Protein AF-A0A356WZH2-F1 (afdb_monomer_lite)

Sequence (162 aa):
MGALDISIPIDADQLTLQTAIDSSMISIDSATASLKAEYIMNNHRTLYAGLIASFIIGLALFLFGFYQLRMILKSAWNDKVFTQKNIKRLKIIAGLIIVFKPFEWLIYQLFVAPIDEMLVANEIFVSLNFEPGSFVYGLLLFALAAVFEKGHDMYQELKLTV

Radius of gyration: 24.87 Å; chains: 1; bounding box: 71×31×65 Å

Structure (mmCIF, N/CA/C/O backbone):
data_AF-A0A356WZH2-F1
#
_entry.id   AF-A0A356WZH2-F1
#
loop_
_atom_site.group_PDB
_atom_site.id
_atom_site.type_symbol
_atom_site.label_atom_id
_atom_site.label_alt_id
_atom_site.label_comp_id
_atom_site.label_asym_id
_atom_site.label_entity_id
_atom_site.label_seq_id
_atom_site.pdbx_PDB_ins_code
_atom_site.Cartn_x
_atom_site.Cartn_y
_atom_site.Cartn_z
_atom_site.occupancy
_atom_site.B_iso_or_equiv
_atom_site.auth_seq_id
_atom_site.auth_comp_id
_atom_site.auth_asym_id
_atom_site.auth_atom_id
_atom_site.pdbx_PDB_model_num
ATOM 1 N N . MET A 1 1 ? 25.859 10.736 -5.949 1.00 34.03 1 MET A N 1
ATOM 2 C CA . MET A 1 1 ? 24.445 10.375 -6.178 1.00 34.03 1 MET A CA 1
ATOM 3 C C . MET A 1 1 ? 24.471 9.072 -6.952 1.00 34.03 1 MET A C 1
ATOM 5 O O . MET A 1 1 ? 25.021 9.071 -8.041 1.00 34.03 1 MET A O 1
ATOM 9 N N . GLY A 1 2 ? 24.073 7.958 -6.332 1.00 36.00 2 GLY A N 1
ATOM 10 C CA . GLY A 1 2 ? 24.177 6.636 -6.958 1.00 36.00 2 GLY A CA 1
ATOM 11 C C . GLY A 1 2 ? 23.194 6.520 -8.117 1.00 36.00 2 GLY A C 1
ATOM 12 O O . GLY A 1 2 ? 22.009 6.787 -7.926 1.00 36.00 2 GLY A O 1
ATOM 13 N N . ALA A 1 3 ? 23.691 6.181 -9.304 1.00 40.81 3 ALA A N 1
ATOM 14 C CA . ALA A 1 3 ? 22.843 5.810 -10.425 1.00 40.81 3 ALA A CA 1
ATOM 15 C C . ALA A 1 3 ? 22.136 4.490 -10.079 1.00 40.81 3 ALA A C 1
ATOM 17 O O . ALA A 1 3 ? 22.758 3.572 -9.547 1.00 40.81 3 ALA A O 1
ATOM 18 N N . LEU A 1 4 ? 20.830 4.418 -10.328 1.00 41.91 4 LEU A N 1
ATOM 19 C CA . LEU A 1 4 ? 20.094 3.158 -10.285 1.00 41.91 4 LEU A CA 1
ATOM 20 C C . LEU A 1 4 ? 20.518 2.349 -11.517 1.00 41.91 4 LEU A C 1
ATOM 22 O O . LEU A 1 4 ? 20.080 2.654 -12.626 1.00 41.91 4 LEU A O 1
ATOM 26 N N . ASP A 1 5 ? 21.414 1.382 -11.318 1.00 42.22 5 ASP A N 1
ATOM 27 C CA . ASP A 1 5 ? 21.785 0.392 -12.328 1.00 42.22 5 ASP A CA 1
ATOM 28 C C . ASP A 1 5 ? 20.793 -0.772 -12.267 1.00 42.22 5 ASP A C 1
ATOM 30 O O . ASP A 1 5 ? 20.688 -1.467 -11.254 1.00 42.22 5 ASP A O 1
ATOM 34 N N . ILE A 1 6 ? 20.037 -0.961 -13.348 1.00 50.41 6 ILE A N 1
ATOM 35 C CA . ILE A 1 6 ? 19.151 -2.113 -13.518 1.00 50.41 6 ILE A CA 1
ATOM 36 C C . ILE A 1 6 ? 19.941 -3.165 -14.296 1.00 50.41 6 ILE A C 1
ATOM 38 O O . ILE A 1 6 ? 20.256 -2.952 -15.467 1.00 50.41 6 ILE A O 1
ATOM 42 N N . SER A 1 7 ? 20.291 -4.267 -13.631 1.00 46.94 7 SER A N 1
ATOM 43 C CA . SER A 1 7 ? 21.004 -5.397 -14.233 1.00 46.94 7 SER A CA 1
ATOM 44 C C . SER A 1 7 ? 20.021 -6.338 -14.921 1.00 46.94 7 SER A C 1
ATOM 46 O O . SER A 1 7 ? 19.161 -6.926 -14.268 1.00 46.94 7 SER A O 1
ATOM 48 N N . ILE A 1 8 ? 20.175 -6.499 -16.227 1.00 54.88 8 ILE A N 1
ATOM 49 C CA . ILE A 1 8 ? 19.356 -7.357 -17.077 1.00 54.88 8 ILE A CA 1
ATOM 50 C C . ILE A 1 8 ? 20.233 -8.511 -17.570 1.00 54.88 8 ILE A C 1
ATOM 52 O O . ILE A 1 8 ? 21.273 -8.241 -18.172 1.00 54.88 8 ILE A O 1
ATOM 56 N N . PRO A 1 9 ? 19.872 -9.780 -17.325 1.00 46.78 9 PRO A N 1
ATOM 57 C CA . PRO A 1 9 ? 20.593 -10.910 -17.899 1.00 46.78 9 PRO A CA 1
ATOM 58 C C . PRO A 1 9 ? 20.422 -10.936 -19.425 1.00 46.78 9 PRO A C 1
ATOM 60 O O . PRO A 1 9 ? 19.337 -10.674 -19.938 1.00 46.78 9 PRO A O 1
ATOM 63 N N . ILE A 1 10 ? 21.511 -11.225 -20.131 1.00 54.50 10 ILE A N 1
ATOM 64 C CA . ILE A 1 10 ? 21.577 -11.369 -21.586 1.00 54.50 10 ILE A CA 1
ATOM 65 C C . ILE A 1 10 ? 22.070 -12.776 -21.910 1.00 54.50 10 ILE A C 1
ATOM 67 O O . ILE A 1 10 ? 23.062 -13.216 -21.318 1.00 54.50 10 ILE A O 1
ATOM 71 N N . ASP A 1 11 ? 21.430 -13.4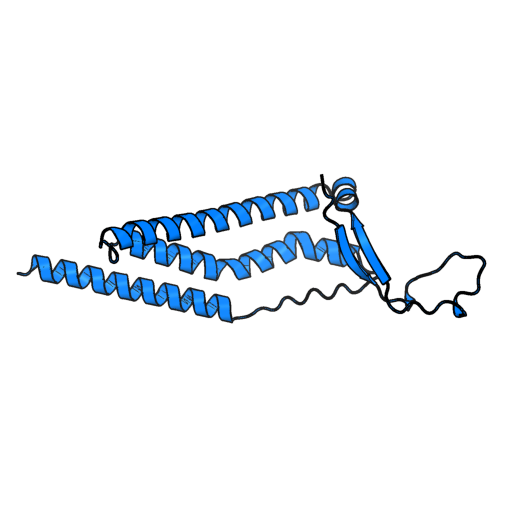42 -22.870 1.00 53.16 11 ASP A N 1
ATOM 72 C CA . ASP A 1 11 ? 21.947 -14.687 -23.422 1.00 53.16 11 ASP A CA 1
ATOM 73 C C . ASP A 1 11 ? 23.243 -14.447 -24.215 1.00 53.16 11 ASP A C 1
ATOM 75 O O . ASP A 1 11 ? 23.401 -13.500 -24.994 1.00 53.16 11 ASP A O 1
ATOM 79 N N . ALA A 1 12 ? 24.222 -15.312 -23.956 1.00 54.53 12 ALA A N 1
ATOM 80 C CA . ALA A 1 12 ? 25.588 -15.206 -24.461 1.00 54.53 12 ALA A CA 1
ATOM 81 C C . ALA A 1 12 ? 25.699 -15.331 -25.991 1.00 54.53 12 ALA A C 1
ATOM 83 O O . ALA A 1 12 ? 26.658 -14.837 -26.585 1.00 54.53 12 ALA A O 1
ATOM 84 N N . ASP A 1 13 ? 24.726 -15.981 -26.625 1.00 53.03 13 ASP A N 1
ATOM 85 C CA . ASP A 1 13 ? 24.645 -16.225 -28.066 1.00 53.03 13 ASP A CA 1
ATOM 86 C C . ASP A 1 13 ? 24.260 -14.976 -28.879 1.00 53.03 13 ASP A C 1
ATOM 88 O O . ASP A 1 13 ? 24.522 -14.917 -30.081 1.00 53.03 13 ASP A O 1
ATOM 92 N N . GLN A 1 14 ? 23.717 -13.944 -28.230 1.00 48.78 14 GLN A N 1
ATOM 93 C CA . GLN A 1 14 ? 23.346 -12.680 -28.870 1.00 48.78 14 GLN A CA 1
ATOM 94 C C . GLN A 1 14 ? 24.469 -11.632 -28.896 1.00 48.78 14 GLN A C 1
ATOM 96 O O . GLN A 1 14 ? 24.306 -10.543 -29.456 1.00 48.78 14 GLN A O 1
ATOM 101 N N . LEU A 1 15 ? 25.626 -11.927 -28.299 1.00 52.22 15 LEU A N 1
ATOM 102 C CA . LEU A 1 15 ? 26.750 -10.998 -28.235 1.00 52.22 15 LEU A CA 1
ATOM 103 C C . LEU A 1 15 ? 27.667 -11.139 -29.450 1.00 52.22 15 LEU A C 1
ATOM 105 O O . LEU A 1 15 ? 28.535 -12.008 -29.513 1.00 52.22 15 LEU A O 1
ATOM 109 N N . THR A 1 16 ? 27.561 -10.207 -30.397 1.00 53.19 16 THR A N 1
ATOM 110 C CA . THR A 1 16 ? 28.578 -10.060 -31.445 1.00 53.19 16 THR A CA 1
ATOM 111 C C . THR A 1 16 ? 29.790 -9.314 -30.892 1.00 53.19 16 THR A C 1
ATOM 113 O O . THR A 1 16 ? 29.800 -8.085 -30.790 1.00 53.19 16 THR A O 1
ATOM 116 N N . LEU A 1 17 ? 30.829 -10.063 -30.533 1.00 53.97 17 LEU A N 1
ATOM 117 C CA . LEU A 1 17 ? 32.118 -9.524 -30.111 1.00 53.97 17 LEU A CA 1
ATOM 118 C C . LEU A 1 17 ? 32.894 -8.995 -31.324 1.00 53.97 17 LEU A C 1
ATOM 120 O O . LEU A 1 17 ? 33.446 -9.759 -32.112 1.00 53.97 17 LEU A O 1
ATOM 124 N N . GLN A 1 18 ? 32.979 -7.672 -31.467 1.00 49.03 18 GLN A N 1
ATOM 125 C CA . GLN A 1 18 ? 33.834 -7.046 -32.477 1.00 49.03 18 GLN A CA 1
ATOM 126 C C . GLN A 1 18 ? 35.278 -6.986 -31.951 1.00 49.03 18 GLN A C 1
ATOM 128 O O . GLN A 1 18 ? 35.750 -5.954 -31.480 1.00 49.03 18 GLN A O 1
ATOM 133 N N . THR A 1 19 ? 35.970 -8.127 -31.966 1.00 53.72 19 THR A N 1
ATOM 134 C CA . THR A 1 19 ? 37.3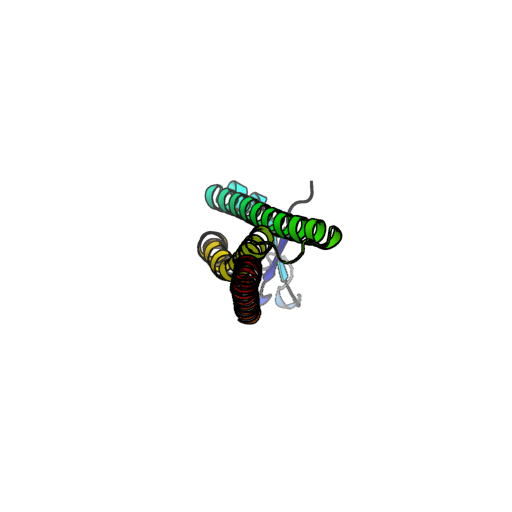77 -8.235 -31.545 1.00 53.72 19 THR A CA 1
ATOM 135 C C . THR A 1 19 ? 38.223 -8.840 -32.661 1.00 53.72 19 THR A C 1
ATOM 137 O O . THR A 1 19 ? 37.706 -9.527 -33.536 1.00 53.72 19 THR A O 1
ATOM 140 N N . ALA A 1 20 ? 39.535 -8.600 -32.633 1.00 53.09 20 ALA A N 1
ATOM 141 C CA . ALA A 1 20 ? 40.480 -9.247 -33.549 1.00 53.09 20 ALA A CA 1
ATOM 142 C C . ALA A 1 20 ? 40.752 -10.729 -33.201 1.00 53.09 20 ALA A C 1
ATOM 144 O O . ALA A 1 20 ? 41.572 -11.368 -33.857 1.00 53.09 20 ALA A O 1
ATOM 145 N N . ILE A 1 21 ? 40.111 -11.256 -32.152 1.00 55.16 21 ILE A N 1
ATOM 146 C CA . ILE A 1 21 ? 40.255 -12.626 -31.659 1.00 55.16 21 ILE A CA 1
ATOM 147 C C . ILE A 1 21 ? 39.009 -13.416 -32.067 1.00 55.16 21 ILE A C 1
ATOM 149 O O . ILE A 1 21 ? 37.890 -12.906 -32.001 1.00 55.16 21 ILE A O 1
ATOM 153 N N . ASP A 1 22 ? 39.219 -14.659 -32.496 1.00 57.16 22 ASP A N 1
ATOM 154 C CA . ASP A 1 22 ? 38.154 -15.558 -32.926 1.00 57.16 22 ASP A CA 1
ATOM 155 C C . ASP A 1 22 ? 37.134 -15.783 -31.796 1.00 57.16 22 ASP A C 1
ATOM 157 O O . ASP A 1 22 ? 37.481 -16.233 -30.700 1.00 57.16 22 ASP A O 1
ATOM 161 N N . SER A 1 23 ? 35.870 -15.443 -32.054 1.00 54.84 23 SER A N 1
ATOM 162 C CA . SER A 1 23 ? 34.777 -15.501 -31.070 1.00 54.84 23 SER A CA 1
ATOM 163 C C . SER A 1 23 ? 34.553 -16.906 -30.495 1.00 54.84 23 SER A C 1
ATOM 165 O O . SER A 1 23 ? 34.091 -17.036 -29.366 1.00 54.84 23 SER A O 1
ATOM 167 N N . SER A 1 24 ? 34.967 -17.957 -31.213 1.00 58.53 24 SER A N 1
ATOM 168 C CA . SER A 1 24 ? 34.899 -19.350 -30.757 1.00 58.53 24 SER A CA 1
ATOM 169 C C . SER A 1 24 ? 35.889 -19.698 -29.638 1.00 58.53 24 SER A C 1
ATOM 171 O O . SER A 1 24 ? 35.818 -20.792 -29.083 1.00 58.53 24 SER A O 1
ATOM 173 N N . MET A 1 25 ? 36.834 -18.808 -29.313 1.00 55.91 25 MET A N 1
ATOM 174 C CA . MET A 1 25 ? 37.800 -18.991 -28.220 1.00 55.91 25 MET A CA 1
ATOM 175 C C . MET A 1 25 ? 37.349 -18.366 -26.892 1.00 55.91 25 MET A C 1
ATOM 177 O O . MET A 1 25 ? 38.037 -18.519 -25.883 1.00 55.91 25 MET A O 1
ATOM 181 N N . ILE A 1 26 ? 36.212 -17.664 -26.875 1.00 57.00 26 ILE A N 1
ATOM 182 C CA . ILE A 1 26 ? 35.692 -16.967 -25.697 1.00 57.00 26 ILE A CA 1
ATOM 183 C C . ILE A 1 26 ? 34.359 -17.612 -25.311 1.00 57.00 26 ILE A C 1
ATOM 185 O O . ILE A 1 26 ? 33.345 -17.409 -25.969 1.00 57.00 26 ILE A O 1
ATOM 189 N N . SER A 1 27 ? 34.360 -18.393 -24.229 1.00 55.16 27 SER A N 1
ATOM 190 C CA . SER A 1 27 ? 33.131 -18.919 -23.627 1.00 55.16 27 SER A CA 1
ATOM 191 C C . SER A 1 27 ? 32.537 -17.854 -22.710 1.00 55.16 27 SER A C 1
ATOM 193 O O . SER A 1 27 ? 33.122 -17.537 -21.674 1.00 55.16 27 SER A O 1
ATOM 195 N N . ILE A 1 28 ? 31.396 -17.285 -23.091 1.00 57.50 28 ILE A N 1
ATOM 196 C CA . ILE A 1 28 ? 30.651 -16.339 -22.257 1.00 57.50 28 ILE A CA 1
ATOM 197 C C . ILE A 1 28 ? 29.633 -17.147 -21.448 1.00 57.50 28 ILE A C 1
ATOM 199 O O . ILE A 1 28 ? 28.667 -17.658 -21.998 1.00 57.50 28 ILE A O 1
ATOM 203 N N . ASP A 1 29 ? 29.879 -17.286 -20.147 1.00 50.25 29 ASP A N 1
ATOM 204 C CA . ASP A 1 29 ? 29.044 -18.088 -19.235 1.00 50.25 29 ASP A CA 1
ATOM 205 C C . ASP A 1 29 ? 27.772 -17.330 -18.800 1.00 50.25 29 ASP A C 1
ATOM 207 O O . ASP A 1 29 ? 26.741 -17.915 -18.488 1.00 50.25 29 ASP A O 1
ATOM 211 N N . SER A 1 30 ? 27.843 -15.996 -18.777 1.00 48.72 30 SER A N 1
ATOM 212 C CA . SER A 1 30 ? 26.700 -15.099 -18.593 1.00 48.72 30 SER A CA 1
ATOM 213 C C . SER A 1 30 ? 27.071 -13.683 -19.023 1.00 48.72 30 SER A C 1
ATOM 215 O O . SER A 1 30 ? 28.230 -13.270 -18.915 1.00 48.72 30 SER A O 1
ATOM 217 N N . ALA A 1 31 ? 26.086 -12.922 -19.491 1.00 50.50 31 ALA A N 1
ATOM 218 C CA . ALA A 1 31 ? 26.233 -11.503 -19.758 1.00 50.50 31 ALA A CA 1
ATOM 219 C C . ALA A 1 31 ? 25.140 -10.715 -19.041 1.00 50.50 31 ALA A C 1
ATOM 221 O O . ALA A 1 31 ? 24.018 -11.184 -18.870 1.00 50.50 31 ALA A O 1
ATOM 222 N N . THR A 1 32 ? 25.475 -9.509 -18.592 1.00 45.25 32 THR A N 1
ATOM 223 C CA . THR A 1 32 ? 24.524 -8.605 -17.946 1.00 45.25 32 THR A CA 1
ATOM 224 C C . THR A 1 32 ? 24.569 -7.236 -18.617 1.00 45.25 32 THR A C 1
ATOM 226 O O . THR A 1 32 ? 25.616 -6.593 -18.688 1.00 45.25 32 THR A O 1
ATOM 229 N N . ALA A 1 33 ? 23.428 -6.774 -19.127 1.00 52.34 33 ALA A N 1
ATOM 230 C CA . ALA A 1 33 ? 23.232 -5.389 -19.536 1.00 52.34 33 ALA A CA 1
ATOM 231 C C . ALA A 1 33 ? 22.920 -4.561 -18.292 1.00 52.34 33 ALA A C 1
ATOM 233 O O . ALA A 1 33 ? 21.969 -4.860 -17.576 1.00 52.34 33 ALA A O 1
ATOM 234 N N . SER A 1 34 ? 23.677 -3.491 -18.051 1.00 49.22 34 SER A N 1
ATOM 235 C CA . SER A 1 34 ? 23.232 -2.425 -17.151 1.00 49.22 34 SER A CA 1
ATOM 236 C C . SER A 1 34 ? 22.505 -1.382 -17.992 1.00 49.22 34 SER A C 1
ATOM 238 O O . SER A 1 34 ? 23.075 -0.759 -18.894 1.00 49.22 34 SER A O 1
ATOM 240 N N . LEU A 1 35 ? 21.213 -1.213 -17.723 1.00 58.31 35 LEU A N 1
ATOM 241 C CA . LEU A 1 35 ? 20.459 -0.093 -18.259 1.00 58.31 35 LEU A CA 1
ATOM 242 C C . LEU A 1 35 ? 20.625 1.083 -17.310 1.00 58.31 35 LEU A C 1
ATOM 244 O O . LEU A 1 35 ? 20.070 1.110 -16.210 1.00 58.31 35 LEU A O 1
ATOM 248 N N . LYS A 1 36 ? 21.385 2.083 -17.755 1.00 62.69 36 LYS A N 1
ATOM 249 C CA . LYS A 1 36 ? 21.488 3.345 -17.030 1.00 62.69 36 LYS A CA 1
ATOM 250 C C . LYS A 1 36 ? 20.152 4.068 -17.104 1.00 62.69 36 LYS A C 1
ATOM 252 O O . LYS A 1 36 ? 19.661 4.356 -18.196 1.00 62.69 36 LYS A O 1
ATOM 257 N N . ALA A 1 37 ? 19.618 4.459 -15.950 1.00 63.50 37 ALA A N 1
ATOM 258 C CA . ALA A 1 37 ? 18.416 5.290 -15.859 1.00 63.50 37 ALA A CA 1
ATOM 259 C C . ALA A 1 37 ? 18.496 6.575 -16.721 1.00 63.50 37 ALA A C 1
ATOM 261 O O . ALA A 1 37 ? 17.477 7.061 -17.212 1.00 63.50 37 ALA A O 1
ATOM 262 N N . GLU A 1 38 ? 19.707 7.088 -16.975 1.00 68.38 38 GLU A N 1
ATOM 263 C CA . GLU A 1 38 ? 19.970 8.210 -17.889 1.00 68.38 38 GLU A CA 1
ATOM 264 C C . GLU A 1 38 ? 19.530 7.954 -19.339 1.00 68.38 38 GLU A C 1
ATOM 266 O O . GLU A 1 38 ? 19.108 8.895 -20.010 1.00 68.38 38 GLU A O 1
ATOM 271 N N . TYR A 1 39 ? 19.569 6.709 -19.828 1.00 67.75 39 TYR A N 1
ATOM 272 C CA . TYR A 1 39 ? 19.109 6.365 -21.178 1.00 67.75 39 TYR A CA 1
ATOM 273 C C . TYR A 1 39 ? 17.590 6.532 -21.307 1.00 67.75 39 TYR A C 1
ATOM 275 O O . TYR A 1 39 ? 17.112 7.207 -22.218 1.00 67.75 39 TYR A O 1
ATOM 283 N N . ILE A 1 40 ? 16.831 6.003 -20.341 1.00 69.00 40 ILE A N 1
ATOM 284 C CA . ILE A 1 40 ? 15.366 6.136 -20.300 1.00 69.00 40 ILE A CA 1
ATOM 285 C C . ILE A 1 40 ? 14.983 7.606 -20.091 1.00 69.00 40 ILE A C 1
ATOM 287 O O . ILE A 1 40 ? 14.086 8.115 -20.759 1.00 69.00 40 ILE A O 1
ATOM 291 N N . MET A 1 41 ? 15.702 8.328 -19.227 1.00 71.38 41 MET A N 1
ATOM 292 C CA . MET A 1 41 ? 15.492 9.761 -19.015 1.00 71.38 41 MET A CA 1
ATOM 293 C C . MET A 1 41 ? 15.726 10.588 -20.290 1.00 71.38 41 MET A C 1
ATOM 295 O O . MET A 1 41 ? 14.981 11.534 -20.543 1.00 71.38 41 MET A O 1
ATOM 299 N N . ASN A 1 42 ? 16.739 10.258 -21.095 1.00 75.81 42 ASN A N 1
ATOM 300 C CA . ASN A 1 42 ? 17.061 11.022 -22.301 1.00 75.81 42 ASN A CA 1
ATOM 301 C C . ASN A 1 42 ? 16.191 10.645 -23.506 1.00 75.81 42 ASN A C 1
ATOM 303 O O . ASN A 1 42 ? 15.810 11.541 -24.255 1.00 75.81 42 ASN A O 1
ATOM 307 N N . ASN A 1 43 ? 15.852 9.364 -23.677 1.00 74.31 43 ASN A N 1
ATOM 308 C CA . ASN A 1 43 ? 15.118 8.880 -24.850 1.00 74.31 43 ASN A CA 1
ATOM 309 C C . ASN A 1 43 ? 13.594 8.813 -24.628 1.00 74.31 43 ASN A C 1
ATOM 311 O O . ASN A 1 43 ? 12.819 9.023 -25.556 1.00 74.31 43 ASN A O 1
ATOM 315 N N . HIS A 1 44 ? 13.145 8.589 -23.386 1.00 76.94 44 HIS A N 1
ATOM 316 C CA . HIS A 1 44 ? 11.734 8.392 -23.026 1.00 76.94 44 HIS A CA 1
ATOM 317 C C . HIS A 1 44 ? 11.345 9.156 -21.749 1.00 76.94 44 HIS A C 1
ATOM 319 O O . HIS A 1 44 ? 10.899 8.583 -20.750 1.00 76.94 44 HIS A O 1
ATOM 325 N N . ARG A 1 45 ? 11.454 10.492 -21.800 1.00 78.75 45 ARG A N 1
ATOM 326 C CA . ARG A 1 45 ? 11.145 11.398 -20.672 1.00 78.75 45 ARG A CA 1
ATOM 327 C C . ARG A 1 45 ? 9.785 11.148 -20.017 1.00 78.75 45 ARG A C 1
ATOM 329 O O . ARG A 1 45 ? 9.685 11.225 -18.796 1.00 78.75 45 ARG A O 1
ATOM 336 N N . THR A 1 46 ? 8.752 10.846 -20.803 1.00 81.12 46 THR A N 1
ATOM 337 C CA . THR A 1 46 ? 7.396 10.596 -20.289 1.00 81.12 46 THR A CA 1
ATOM 338 C C . THR A 1 46 ? 7.325 9.319 -19.451 1.00 81.12 46 THR A C 1
ATOM 340 O O . THR A 1 46 ? 6.740 9.345 -18.369 1.00 81.12 46 THR A O 1
ATOM 343 N N . LEU A 1 47 ? 7.962 8.229 -19.900 1.00 80.44 47 LEU A N 1
ATOM 344 C CA . LEU A 1 47 ? 8.025 6.969 -19.148 1.00 80.44 47 LEU A CA 1
ATOM 345 C C . LEU A 1 47 ? 8.823 7.153 -17.855 1.00 80.44 47 LEU A C 1
ATOM 347 O O . LEU A 1 47 ? 8.371 6.753 -16.785 1.00 80.44 47 LEU A O 1
ATOM 351 N N . TYR A 1 48 ? 9.961 7.847 -17.934 1.00 80.50 48 TYR A N 1
ATOM 352 C CA . TYR A 1 48 ? 10.785 8.158 -16.767 1.00 80.50 48 TYR A CA 1
ATOM 353 C C . TYR A 1 48 ? 10.032 8.996 -15.717 1.00 80.50 48 TYR A C 1
ATOM 355 O O . TYR A 1 48 ? 10.030 8.661 -14.531 1.00 80.50 48 TYR A O 1
ATOM 363 N N . ALA A 1 49 ? 9.337 10.057 -16.142 1.00 85.88 49 ALA A N 1
ATOM 364 C CA . ALA A 1 49 ? 8.512 10.869 -15.249 1.00 85.88 49 ALA A CA 1
ATOM 365 C C . ALA A 1 49 ? 7.365 10.054 -14.625 1.00 85.88 49 ALA A C 1
ATOM 367 O O . ALA A 1 49 ? 7.084 10.203 -13.436 1.00 85.88 49 ALA A O 1
ATOM 368 N N . GLY A 1 50 ? 6.740 9.164 -15.404 1.00 85.31 50 GLY A N 1
ATOM 369 C CA . GLY A 1 50 ? 5.699 8.249 -14.937 1.00 85.31 50 GLY A CA 1
ATOM 370 C C . GLY A 1 50 ? 6.189 7.255 -13.881 1.00 85.31 50 GLY A C 1
ATOM 371 O O . GLY A 1 50 ? 5.523 7.074 -12.859 1.00 85.31 50 GLY A O 1
ATOM 372 N N . LEU A 1 51 ? 7.382 6.681 -14.060 1.00 83.31 51 LEU A N 1
ATOM 373 C CA . LEU A 1 51 ? 8.018 5.803 -13.072 1.00 83.31 51 LEU A CA 1
ATOM 374 C C . LEU A 1 51 ? 8.304 6.535 -11.755 1.00 83.31 51 LEU A C 1
ATOM 376 O O . LEU A 1 51 ? 7.957 6.033 -10.685 1.00 83.31 51 LEU A O 1
ATOM 380 N N . ILE A 1 52 ? 8.865 7.749 -11.817 1.00 86.50 52 ILE A N 1
ATOM 381 C CA . ILE A 1 52 ? 9.117 8.566 -10.618 1.00 86.50 52 ILE A CA 1
ATOM 382 C C . ILE A 1 52 ? 7.806 8.919 -9.915 1.00 86.50 52 ILE A C 1
ATOM 384 O O . ILE A 1 52 ? 7.702 8.777 -8.696 1.00 86.50 52 ILE A O 1
ATOM 388 N N . ALA A 1 53 ? 6.794 9.363 -10.662 1.00 88.81 53 ALA A N 1
ATOM 389 C CA . ALA A 1 53 ? 5.493 9.697 -10.093 1.00 88.81 53 ALA A CA 1
ATOM 390 C C . ALA A 1 53 ? 4.861 8.480 -9.400 1.00 88.81 53 ALA A C 1
ATOM 392 O O . ALA A 1 53 ? 4.388 8.591 -8.269 1.00 88.81 53 ALA A O 1
ATOM 393 N N . SER A 1 54 ? 4.927 7.308 -10.031 1.00 85.81 54 SER A N 1
ATOM 394 C CA . SER A 1 54 ? 4.422 6.050 -9.473 1.00 85.81 54 SER A CA 1
ATOM 395 C C . SER A 1 54 ? 5.160 5.652 -8.196 1.00 85.81 54 SER A C 1
ATOM 397 O O . SER A 1 54 ? 4.524 5.264 -7.216 1.00 85.81 54 SER A O 1
ATOM 399 N N . PHE A 1 55 ? 6.484 5.827 -8.160 1.00 86.00 55 PHE A N 1
ATOM 400 C CA . PHE A 1 55 ? 7.288 5.605 -6.959 1.00 86.00 55 PHE A CA 1
ATOM 401 C C . PHE A 1 55 ? 6.881 6.542 -5.812 1.00 86.00 55 PHE A C 1
ATOM 403 O O . PHE A 1 55 ? 6.678 6.091 -4.685 1.00 86.00 55 PHE A O 1
ATOM 410 N N . ILE A 1 56 ? 6.692 7.836 -6.095 1.00 92.31 56 ILE A N 1
ATOM 411 C CA . ILE A 1 56 ? 6.246 8.824 -5.100 1.00 92.31 56 ILE A CA 1
ATOM 412 C C . ILE A 1 56 ? 4.854 8.465 -4.563 1.00 92.31 56 ILE A C 1
ATOM 414 O O . ILE A 1 56 ? 4.631 8.517 -3.353 1.00 92.31 56 ILE A O 1
ATOM 418 N N . ILE A 1 57 ? 3.927 8.068 -5.440 1.00 90.75 57 ILE A N 1
ATOM 419 C CA . ILE A 1 57 ? 2.575 7.639 -5.054 1.00 90.75 57 ILE A CA 1
ATOM 420 C C . ILE A 1 57 ? 2.642 6.385 -4.175 1.00 90.75 57 ILE A C 1
ATOM 422 O O . ILE A 1 57 ? 2.020 6.350 -3.113 1.00 90.75 57 ILE A O 1
ATOM 426 N N . GLY A 1 58 ? 3.427 5.380 -4.572 1.00 88.50 58 GLY A N 1
ATOM 427 C CA . GLY A 1 58 ? 3.628 4.157 -3.792 1.00 88.50 58 GLY A CA 1
ATOM 428 C C . GLY A 1 58 ? 4.193 4.446 -2.400 1.00 88.50 58 GLY A C 1
ATOM 429 O O . GLY A 1 58 ? 3.665 3.956 -1.400 1.00 88.50 58 GLY A O 1
ATOM 430 N N . LEU A 1 59 ? 5.201 5.318 -2.313 1.00 90.75 59 LEU A N 1
ATOM 431 C CA . LEU A 1 59 ? 5.779 5.755 -1.043 1.00 90.75 59 LEU A CA 1
ATOM 432 C C . LEU A 1 59 ? 4.751 6.494 -0.172 1.00 90.75 59 LEU A C 1
ATOM 434 O O . LEU A 1 59 ? 4.663 6.242 1.030 1.00 90.75 59 LEU A O 1
ATOM 438 N N . ALA A 1 60 ? 3.940 7.374 -0.765 1.00 93.12 60 ALA A N 1
ATOM 439 C CA . ALA A 1 60 ? 2.884 8.089 -0.054 1.00 93.12 60 ALA A CA 1
ATOM 440 C C . ALA A 1 60 ? 1.816 7.133 0.506 1.00 93.12 60 ALA A C 1
ATOM 442 O O . ALA A 1 60 ? 1.423 7.268 1.667 1.00 93.12 60 ALA A O 1
ATOM 443 N N . LEU A 1 61 ? 1.386 6.137 -0.278 1.00 91.81 61 LEU A N 1
ATOM 444 C CA . LEU A 1 61 ? 0.444 5.102 0.163 1.00 91.81 61 LEU A CA 1
ATOM 445 C C . LEU A 1 61 ? 1.025 4.251 1.297 1.00 91.81 61 LEU A C 1
ATOM 447 O O . LEU A 1 61 ? 0.331 3.982 2.281 1.00 91.81 61 LEU A O 1
ATOM 451 N N . PHE A 1 62 ? 2.304 3.881 1.201 1.00 90.06 62 PHE A N 1
ATOM 452 C CA . PHE A 1 62 ? 3.000 3.136 2.247 1.00 90.06 62 PHE A CA 1
ATOM 453 C C . PHE A 1 62 ? 3.071 3.929 3.559 1.00 90.06 62 PHE A C 1
ATOM 455 O O . PHE A 1 62 ? 2.673 3.432 4.615 1.00 90.06 62 PHE A O 1
ATOM 462 N N . LEU A 1 63 ? 3.497 5.195 3.497 1.00 93.94 63 LEU A N 1
ATOM 463 C CA . LEU A 1 63 ? 3.543 6.087 4.659 1.00 93.94 63 LEU A CA 1
ATOM 464 C C . LEU A 1 63 ? 2.153 6.323 5.256 1.00 93.94 63 LEU A C 1
ATOM 466 O O . LEU A 1 63 ? 2.004 6.368 6.478 1.00 93.94 63 LEU A O 1
ATOM 470 N N . PHE A 1 64 ? 1.125 6.436 4.415 1.00 93.88 64 PHE A N 1
ATOM 471 C CA . PHE A 1 64 ? -0.256 6.561 4.861 1.00 93.88 64 PHE A CA 1
ATOM 472 C C . PHE A 1 64 ? -0.728 5.306 5.607 1.00 93.88 64 PHE A C 1
ATOM 474 O O . PHE A 1 64 ? -1.270 5.424 6.708 1.00 93.88 64 PHE A O 1
ATOM 481 N N . GLY A 1 65 ? -0.470 4.109 5.072 1.00 91.19 65 GLY A N 1
ATOM 482 C CA . GLY A 1 65 ? -0.758 2.844 5.754 1.00 91.19 65 GLY A CA 1
ATOM 483 C C . GLY A 1 65 ? -0.035 2.735 7.100 1.00 91.19 65 GLY A C 1
ATOM 484 O O . GLY A 1 65 ? -0.657 2.437 8.124 1.00 91.19 65 GLY A O 1
ATOM 485 N N . PHE A 1 66 ? 1.253 3.084 7.128 1.00 93.25 66 PHE A N 1
ATOM 486 C CA . PHE A 1 66 ? 2.056 3.105 8.351 1.00 93.25 66 PHE A CA 1
ATOM 487 C C . PHE A 1 66 ? 1.523 4.106 9.386 1.00 93.25 66 PHE A C 1
ATOM 489 O O . PHE A 1 66 ? 1.450 3.807 10.580 1.00 93.25 66 PHE A O 1
ATOM 496 N N . TYR A 1 67 ? 1.079 5.284 8.943 1.00 93.69 67 TYR A N 1
ATOM 497 C CA . TYR A 1 67 ? 0.439 6.269 9.809 1.00 93.69 67 TYR A CA 1
ATOM 498 C C . TYR A 1 67 ? -0.849 5.725 10.442 1.00 93.69 67 TY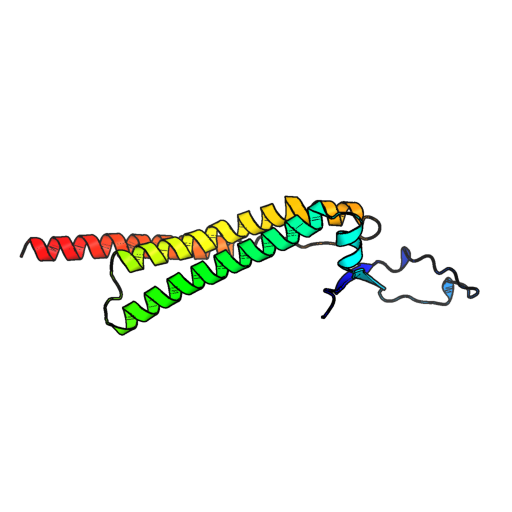R A C 1
ATOM 500 O O . TYR A 1 67 ? -1.054 5.895 11.648 1.00 93.69 67 TYR A O 1
ATOM 508 N N . GLN A 1 68 ? -1.697 5.030 9.673 1.00 91.56 68 GLN A N 1
ATOM 509 C CA . GLN A 1 68 ? -2.905 4.409 10.227 1.00 91.56 68 GLN A CA 1
ATOM 510 C C . GLN A 1 68 ? -2.565 3.365 11.291 1.00 91.56 68 GLN A C 1
ATOM 512 O O . GLN A 1 68 ? -3.158 3.384 12.373 1.00 91.56 68 GLN A O 1
ATOM 517 N N . LEU A 1 69 ? -1.570 2.515 11.024 1.00 91.25 69 LEU A N 1
ATOM 518 C CA . LEU A 1 69 ? -1.092 1.516 11.977 1.00 91.25 69 LEU A CA 1
ATOM 519 C C . LEU A 1 69 ? -0.570 2.169 13.263 1.00 91.25 69 LEU A C 1
ATOM 521 O O . LEU A 1 69 ? -0.990 1.802 14.361 1.00 91.25 69 LEU A O 1
ATOM 525 N N . ARG A 1 70 ? 0.274 3.202 13.143 1.00 92.31 70 ARG A N 1
ATOM 526 C CA . ARG A 1 70 ? 0.790 3.969 14.288 1.00 92.31 70 ARG A CA 1
ATOM 527 C C . ARG A 1 70 ? -0.341 4.524 15.147 1.00 92.31 70 ARG A C 1
ATOM 529 O O . ARG A 1 70 ? -0.258 4.504 16.374 1.00 92.31 70 ARG A O 1
ATOM 536 N N . MET A 1 71 ? -1.393 5.039 14.520 1.00 89.94 71 MET A N 1
ATOM 537 C CA . MET A 1 71 ? -2.518 5.617 15.243 1.00 89.94 71 MET A CA 1
ATOM 538 C C . MET A 1 71 ? -3.375 4.558 15.955 1.00 89.94 71 MET A C 1
ATOM 540 O O . MET A 1 71 ? -3.898 4.851 17.032 1.00 89.94 71 MET A O 1
ATOM 544 N N . ILE A 1 72 ? -3.492 3.344 15.404 1.00 89.56 72 ILE A N 1
ATOM 545 C CA . ILE A 1 72 ? -4.109 2.196 16.093 1.00 89.56 72 ILE A CA 1
ATOM 546 C C . ILE A 1 72 ? -3.261 1.797 17.306 1.00 89.56 72 ILE A C 1
ATOM 548 O O . ILE A 1 72 ? -3.793 1.710 18.409 1.00 89.56 72 ILE A O 1
ATOM 552 N N . LEU A 1 73 ? -1.944 1.644 17.134 1.00 88.44 73 LEU A N 1
ATOM 553 C CA . LEU A 1 73 ? -1.019 1.278 18.215 1.00 88.44 73 LEU A CA 1
ATOM 554 C C . LEU A 1 73 ? -1.029 2.303 19.356 1.00 88.44 73 LEU A C 1
ATOM 556 O O . LEU A 1 73 ? -1.136 1.940 20.524 1.00 88.44 73 LEU A O 1
ATOM 560 N N . LYS A 1 74 ? -1.009 3.601 19.025 1.00 89.19 74 LYS A N 1
ATOM 561 C CA . LYS A 1 74 ? -1.122 4.678 20.020 1.00 89.19 74 LYS A CA 1
ATOM 562 C C . LYS A 1 74 ? -2.432 4.598 20.809 1.00 89.19 74 LYS A C 1
ATOM 564 O O . LYS A 1 74 ? -2.465 4.932 21.988 1.00 89.19 74 LYS A O 1
ATOM 569 N N . SER A 1 75 ? -3.519 4.195 20.157 1.00 86.50 75 SER A N 1
ATOM 570 C CA . SER A 1 75 ? -4.816 4.023 20.812 1.00 86.50 75 SER A CA 1
ATOM 571 C C . SER A 1 75 ? -4.857 2.771 21.687 1.00 86.50 75 SER A C 1
ATOM 573 O O . SER A 1 75 ? -5.481 2.799 22.745 1.00 86.50 75 SER A O 1
ATOM 575 N N . ALA A 1 76 ? -4.176 1.702 21.267 1.00 84.75 76 ALA A N 1
ATOM 576 C CA . ALA A 1 76 ? -4.066 0.467 22.030 1.00 84.75 76 ALA A CA 1
ATOM 577 C C . ALA A 1 76 ? -3.294 0.658 23.339 1.00 84.75 76 ALA A C 1
ATOM 579 O O . ALA A 1 76 ? -3.676 0.086 24.349 1.00 84.75 76 ALA A O 1
ATOM 580 N N . TRP A 1 77 ? -2.285 1.531 23.349 1.00 83.25 77 TRP A N 1
ATOM 581 C CA . TRP A 1 77 ? -1.555 1.878 24.573 1.00 83.25 77 TRP A CA 1
ATOM 582 C C . TRP A 1 77 ? -2.423 2.616 25.612 1.00 83.25 77 TRP A C 1
ATOM 584 O O . TRP A 1 77 ? -2.148 2.567 26.801 1.00 83.25 77 TRP A O 1
ATOM 594 N N . ASN A 1 78 ? -3.499 3.278 25.185 1.00 82.69 78 ASN A N 1
ATOM 595 C CA . ASN A 1 78 ? -4.412 3.997 26.080 1.00 82.69 78 ASN A CA 1
ATOM 596 C C . ASN A 1 78 ? -5.688 3.188 26.390 1.00 82.69 78 ASN A C 1
ATOM 598 O O . ASN A 1 78 ? -6.743 3.793 26.590 1.00 82.69 78 ASN A O 1
ATOM 602 N N . ASP A 1 79 ? -5.629 1.853 26.301 1.00 78.75 79 ASP A N 1
ATOM 603 C CA . ASP A 1 79 ? -6.741 0.897 26.482 1.00 78.75 79 ASP A CA 1
ATOM 604 C C . ASP A 1 79 ? -7.973 1.139 25.588 1.00 78.75 79 ASP A C 1
ATOM 606 O O . ASP A 1 79 ? -9.046 0.563 25.764 1.00 78.75 79 ASP A O 1
ATOM 610 N N . LYS A 1 80 ? -7.832 1.975 24.556 1.00 78.19 80 LYS A N 1
ATOM 611 C CA . LYS A 1 80 ? -8.893 2.323 23.604 1.00 78.19 80 LYS A CA 1
ATOM 612 C C . LYS A 1 80 ? -8.669 1.582 22.295 1.00 78.19 80 LYS A C 1
ATOM 614 O O . LYS A 1 80 ? -8.495 2.200 21.245 1.00 78.19 80 LYS A O 1
ATOM 619 N N . VAL A 1 81 ? -8.644 0.253 22.348 1.00 76.75 81 VAL A N 1
ATOM 620 C CA . VAL A 1 81 ? -8.368 -0.599 21.177 1.00 76.75 81 VAL A CA 1
ATOM 621 C C . VAL A 1 81 ? -9.582 -0.627 20.237 1.00 76.75 81 VAL A C 1
ATOM 623 O O . VAL A 1 81 ? -9.484 -0.209 19.080 1.00 76.75 81 VAL A O 1
ATOM 626 N N . PHE A 1 82 ? -10.751 -1.010 20.760 1.00 77.88 82 PHE A N 1
ATOM 627 C CA . PHE A 1 82 ? -11.998 -1.203 20.008 1.00 77.88 82 PHE A CA 1
ATOM 628 C C . PHE A 1 82 ? -12.823 0.082 19.904 1.00 77.88 82 PHE A C 1
ATOM 630 O O . PHE A 1 82 ? -13.907 0.203 20.471 1.00 77.88 82 PHE A O 1
ATOM 637 N N . THR A 1 83 ? -12.293 1.071 19.187 1.00 84.56 83 THR A N 1
ATOM 638 C CA . THR A 1 83 ? -13.045 2.284 18.838 1.00 84.56 83 THR A CA 1
ATOM 639 C C . THR A 1 83 ? -13.463 2.246 17.375 1.00 84.56 83 THR A C 1
ATOM 641 O O . THR A 1 83 ? -12.693 1.793 16.525 1.00 84.56 83 THR A O 1
ATOM 644 N N . GLN A 1 84 ? -14.629 2.812 17.050 1.00 85.88 84 GLN A N 1
ATOM 645 C CA . GLN A 1 84 ? -15.097 2.948 15.663 1.00 85.88 84 GLN A CA 1
ATOM 646 C C . GLN A 1 84 ? -14.039 3.595 14.746 1.00 85.88 84 GLN A C 1
ATOM 648 O O . GLN A 1 84 ? -13.857 3.196 13.595 1.00 85.88 84 GLN A O 1
ATOM 653 N N . LYS A 1 85 ? -13.258 4.549 15.280 1.00 89.06 85 LYS A N 1
ATOM 654 C CA . LYS A 1 85 ? -12.132 5.169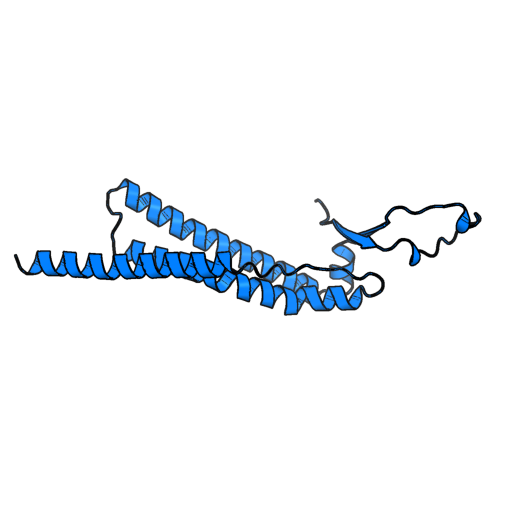 14.566 1.00 89.06 85 LYS A CA 1
ATOM 655 C C . LYS A 1 85 ? -11.051 4.149 14.200 1.00 89.06 85 LYS A C 1
ATOM 657 O O . LYS A 1 85 ? -10.627 4.129 13.050 1.00 89.06 85 LYS A O 1
ATOM 662 N N . ASN A 1 86 ? -10.608 3.305 15.132 1.00 88.06 86 ASN A N 1
ATOM 663 C CA . ASN A 1 86 ? -9.576 2.299 14.852 1.00 88.06 86 ASN A CA 1
ATOM 664 C C . ASN A 1 86 ? -10.077 1.191 13.928 1.00 88.06 86 ASN A C 1
ATOM 666 O O . ASN A 1 86 ? -9.328 0.741 13.068 1.00 88.06 86 ASN A O 1
ATOM 670 N N . ILE A 1 87 ? -11.348 0.812 14.047 1.00 89.44 87 ILE A N 1
ATOM 671 C CA . ILE A 1 87 ? -11.980 -0.167 13.158 1.00 89.44 87 ILE A CA 1
ATOM 672 C C . ILE A 1 87 ? -11.980 0.351 11.714 1.00 89.44 87 ILE A C 1
ATOM 674 O O . ILE A 1 87 ? -11.548 -0.350 10.798 1.00 89.44 87 ILE A O 1
ATOM 678 N N . LYS A 1 88 ? -12.344 1.625 11.504 1.00 91.81 88 LYS A N 1
ATOM 679 C CA . LYS A 1 88 ? -12.254 2.267 10.184 1.00 91.81 88 LYS A CA 1
ATOM 680 C C . LYS A 1 88 ? -10.818 2.293 9.650 1.00 91.81 88 LYS A C 1
ATOM 682 O O . LYS A 1 88 ? -10.606 2.052 8.466 1.00 91.81 88 LYS A O 1
ATOM 687 N N . ARG A 1 89 ? -9.824 2.543 10.508 1.00 92.31 89 ARG A N 1
ATOM 688 C CA . ARG A 1 89 ? -8.401 2.491 10.121 1.00 92.31 89 ARG A CA 1
ATOM 689 C C . ARG A 1 89 ? -7.959 1.093 9.706 1.00 92.31 89 ARG A C 1
ATOM 691 O O . ARG A 1 89 ? -7.236 0.968 8.725 1.00 92.31 89 ARG A O 1
ATOM 698 N N . LEU A 1 90 ? -8.421 0.058 10.404 1.00 91.88 90 LEU A N 1
ATOM 699 C CA . LEU A 1 90 ? -8.119 -1.330 10.064 1.00 91.88 90 LEU A CA 1
ATOM 700 C C . LEU A 1 90 ? -8.695 -1.706 8.692 1.00 91.88 90 LEU A C 1
ATOM 702 O O . LEU A 1 90 ? -7.990 -2.293 7.876 1.00 91.88 90 LEU A O 1
ATOM 706 N N . LYS A 1 91 ? -9.926 -1.266 8.389 1.00 92.44 91 LYS A N 1
ATOM 707 C CA . LYS A 1 91 ? -10.525 -1.408 7.050 1.00 92.44 91 LYS A CA 1
ATOM 708 C C . LYS A 1 91 ? -9.724 -0.684 5.965 1.00 92.44 91 LYS A C 1
ATOM 710 O O . LYS A 1 91 ? -9.580 -1.219 4.873 1.00 92.44 91 LYS A O 1
ATOM 715 N N . ILE A 1 92 ? -9.183 0.503 6.259 1.00 92.56 92 ILE A N 1
ATOM 716 C CA . ILE A 1 92 ? -8.309 1.237 5.326 1.00 92.56 92 ILE A CA 1
ATOM 717 C C . ILE A 1 92 ? -7.027 0.443 5.050 1.00 92.56 92 ILE A C 1
ATOM 719 O O . ILE A 1 92 ? -6.658 0.292 3.891 1.00 92.56 92 ILE A O 1
ATOM 723 N N . ILE A 1 93 ? -6.370 -0.094 6.085 1.00 92.06 93 ILE A N 1
ATOM 724 C CA . ILE A 1 93 ? -5.163 -0.925 5.924 1.00 92.06 93 ILE A CA 1
ATOM 725 C C . ILE A 1 93 ? -5.479 -2.168 5.086 1.00 92.06 93 ILE A C 1
ATOM 727 O O . ILE A 1 93 ? -4.759 -2.468 4.138 1.00 92.06 93 ILE A O 1
ATOM 731 N N . ALA A 1 94 ? -6.582 -2.854 5.386 1.00 92.06 94 ALA A N 1
ATOM 732 C CA . ALA A 1 94 ? -7.027 -4.010 4.618 1.00 92.06 94 ALA A CA 1
ATOM 733 C C . ALA A 1 94 ? -7.300 -3.660 3.144 1.00 92.06 94 ALA A C 1
ATOM 735 O O . ALA A 1 94 ? -6.834 -4.358 2.248 1.00 92.06 94 ALA A O 1
ATOM 736 N N . GLY A 1 95 ? -7.981 -2.539 2.886 1.00 91.38 95 GLY A N 1
ATOM 737 C CA . GLY A 1 95 ? -8.218 -2.036 1.533 1.00 91.38 95 GLY A CA 1
ATOM 738 C C . GLY A 1 95 ? -6.924 -1.718 0.780 1.00 91.38 95 GLY A C 1
ATOM 739 O O . GLY A 1 95 ? -6.800 -2.086 -0.385 1.00 91.38 95 GLY A O 1
ATOM 740 N N . LEU A 1 96 ? -5.934 -1.109 1.444 1.00 90.94 96 LEU A N 1
ATOM 741 C CA . LEU A 1 96 ? -4.614 -0.856 0.850 1.00 90.94 96 LEU A CA 1
ATOM 742 C C . LEU A 1 96 ? -3.923 -2.158 0.430 1.00 90.94 96 LEU A C 1
ATOM 744 O O . LEU A 1 96 ? -3.385 -2.220 -0.670 1.00 90.94 96 LEU A O 1
ATOM 748 N N . ILE A 1 97 ? -3.979 -3.203 1.262 1.00 89.50 97 ILE A N 1
ATOM 749 C CA . ILE A 1 97 ? -3.395 -4.518 0.947 1.00 89.50 97 ILE A CA 1
ATOM 750 C C . ILE A 1 97 ? -4.088 -5.152 -0.269 1.00 89.50 97 ILE A C 1
ATOM 752 O O . ILE A 1 97 ? -3.416 -5.679 -1.153 1.00 89.50 97 ILE A O 1
ATOM 756 N N . ILE A 1 98 ? -5.420 -5.072 -0.338 1.00 88.94 98 ILE A N 1
ATOM 757 C CA . ILE A 1 98 ? -6.208 -5.623 -1.452 1.00 88.94 98 ILE A CA 1
ATOM 758 C C . ILE A 1 98 ? -5.872 -4.912 -2.769 1.00 88.94 98 ILE A C 1
ATOM 760 O O . ILE A 1 98 ? -5.689 -5.564 -3.794 1.00 88.94 98 ILE A O 1
ATOM 764 N N . VAL A 1 99 ? -5.784 -3.580 -2.745 1.00 88.62 99 VAL A N 1
ATOM 765 C CA . VAL A 1 99 ? -5.554 -2.754 -3.943 1.00 88.62 99 VAL A CA 1
ATOM 766 C C . VAL A 1 99 ? -4.090 -2.775 -4.392 1.00 88.62 99 VAL A C 1
ATOM 768 O O . VAL A 1 99 ? -3.813 -2.506 -5.559 1.00 88.62 99 VAL A O 1
ATOM 771 N N . PHE A 1 100 ? -3.156 -3.143 -3.512 1.00 85.50 100 PHE A N 1
ATOM 772 C CA . PHE A 1 100 ? -1.723 -3.126 -3.807 1.00 85.50 100 PHE A CA 1
ATOM 773 C C . PHE A 1 100 ? -1.350 -3.944 -5.050 1.00 85.50 100 PHE A C 1
ATOM 775 O O . PHE A 1 100 ? -0.650 -3.437 -5.920 1.00 85.50 100 PHE A O 1
ATOM 782 N N . LYS A 1 101 ? -1.851 -5.180 -5.177 1.00 82.50 101 LYS A N 1
ATOM 783 C CA . LYS A 1 101 ? -1.534 -6.052 -6.323 1.00 82.50 101 LYS A CA 1
ATOM 784 C C . LYS A 1 101 ? -2.119 -5.561 -7.656 1.00 82.50 101 LYS A C 1
ATOM 786 O O . LYS A 1 101 ? -1.366 -5.479 -8.623 1.00 82.50 101 LYS A O 1
ATOM 791 N N . PRO A 1 102 ? -3.408 -5.180 -7.740 1.00 85.19 102 PRO A N 1
ATOM 792 C CA . PRO A 1 102 ? -3.944 -4.513 -8.927 1.00 85.19 102 PRO A CA 1
ATOM 793 C C . PRO A 1 102 ? -3.183 -3.238 -9.304 1.00 85.19 102 PRO A C 1
ATOM 795 O O . PRO A 1 102 ? -2.968 -2.975 -10.484 1.00 85.19 102 PRO A O 1
ATOM 798 N N . PHE A 1 103 ? -2.761 -2.456 -8.308 1.00 86.00 103 PHE A N 1
ATOM 799 C CA . PHE A 1 103 ? -1.967 -1.253 -8.531 1.00 86.00 103 PHE A CA 1
ATOM 800 C C . PHE A 1 103 ? -0.585 -1.586 -9.108 1.00 86.00 103 PHE A C 1
ATOM 802 O O . PHE A 1 103 ? -0.200 -1.001 -10.113 1.00 86.00 103 PHE A O 1
ATOM 809 N N . GLU A 1 104 ? 0.126 -2.561 -8.536 1.00 82.94 104 GLU A N 1
ATOM 810 C CA . GLU A 1 104 ? 1.411 -3.065 -9.043 1.00 82.94 104 GLU A CA 1
ATOM 811 C C . GLU A 1 104 ? 1.301 -3.529 -10.504 1.00 82.94 104 GLU A C 1
ATOM 813 O O . GLU A 1 104 ? 2.091 -3.115 -11.351 1.00 82.94 104 GLU A O 1
ATOM 818 N N . TRP A 1 105 ? 0.266 -4.312 -10.821 1.00 83.94 105 TRP A N 1
ATOM 819 C CA . TRP A 1 105 ? -0.011 -4.757 -12.188 1.00 83.94 105 TRP A CA 1
ATOM 820 C C . TRP A 1 105 ? -0.264 -3.587 -13.151 1.00 83.94 105 TRP A C 1
ATOM 822 O O . TRP A 1 105 ? 0.264 -3.572 -14.262 1.00 83.94 105 TRP A O 1
ATOM 832 N N . LEU A 1 106 ? -1.031 -2.581 -12.725 1.00 85.19 106 LEU A N 1
ATOM 833 C CA . LEU A 1 106 ? -1.318 -1.399 -13.537 1.00 85.19 106 LEU A CA 1
ATOM 834 C C . LEU A 1 106 ? -0.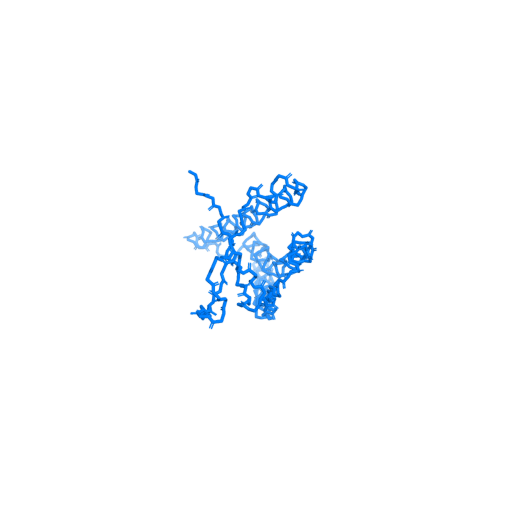053 -0.571 -13.804 1.00 85.19 106 LEU A C 1
ATOM 836 O O . LEU A 1 106 ? 0.150 -0.113 -14.927 1.00 85.19 106 LEU A O 1
ATOM 840 N N . ILE A 1 107 ? 0.819 -0.411 -12.803 1.00 84.06 107 ILE A N 1
ATOM 841 C CA . ILE A 1 107 ? 2.121 0.245 -12.980 1.00 84.06 107 ILE A CA 1
ATOM 842 C C . ILE A 1 107 ? 2.991 -0.533 -13.972 1.00 84.06 107 ILE A C 1
ATOM 844 O O . ILE A 1 107 ? 3.596 0.081 -14.852 1.00 84.06 107 ILE A O 1
ATOM 848 N N . TYR A 1 108 ? 3.019 -1.864 -13.868 1.00 81.38 108 TYR A N 1
ATOM 849 C CA . TYR A 1 108 ? 3.764 -2.708 -14.800 1.00 81.38 108 TYR A CA 1
ATOM 850 C C . TYR A 1 108 ? 3.293 -2.495 -16.245 1.00 81.38 108 TYR A C 1
ATOM 852 O O . TYR A 1 108 ? 4.104 -2.168 -17.107 1.00 81.38 108 TYR A O 1
ATOM 860 N N . GLN A 1 109 ? 1.985 -2.587 -16.498 1.00 83.00 109 GLN A N 1
ATOM 861 C CA . GLN A 1 109 ? 1.412 -2.421 -17.838 1.00 83.00 109 GLN A CA 1
ATOM 862 C C . GLN A 1 109 ? 1.675 -1.034 -18.439 1.00 83.00 109 GLN A C 1
ATOM 864 O O . GLN A 1 109 ? 1.947 -0.914 -19.629 1.00 83.00 109 GLN A O 1
ATOM 869 N N . LEU A 1 110 ? 1.601 0.025 -17.628 1.00 83.62 110 LEU A N 1
ATOM 870 C CA . LEU A 1 110 ? 1.751 1.393 -18.128 1.00 83.62 110 LEU A CA 1
ATOM 871 C C . LEU A 1 110 ? 3.204 1.815 -18.349 1.00 83.62 110 LEU A C 1
ATOM 873 O O . LEU A 1 110 ? 3.459 2.649 -19.217 1.00 83.62 110 LEU A O 1
ATOM 877 N N . PHE A 1 111 ? 4.137 1.305 -17.543 1.00 80.31 111 PHE A N 1
ATOM 878 C CA . PHE A 1 111 ? 5.485 1.874 -17.478 1.00 80.31 111 PHE A CA 1
ATOM 879 C C . PHE A 1 111 ? 6.616 0.869 -17.654 1.00 80.31 111 PHE A C 1
ATOM 881 O O . PHE A 1 111 ? 7.688 1.289 -18.073 1.00 80.31 111 PHE A O 1
ATOM 888 N N . VAL A 1 112 ? 6.410 -0.414 -17.349 1.00 74.69 112 VAL A N 1
ATOM 889 C CA . VAL A 1 112 ? 7.465 -1.441 -17.423 1.00 74.69 112 VAL A CA 1
ATOM 890 C C . VAL A 1 112 ? 7.336 -2.270 -18.699 1.00 74.69 112 VAL A C 1
ATOM 892 O O . VAL A 1 112 ? 8.305 -2.364 -19.442 1.00 74.69 112 VAL A O 1
ATOM 895 N N . ALA A 1 113 ? 6.138 -2.761 -19.028 1.00 75.44 113 ALA A N 1
ATOM 896 C CA . ALA A 1 113 ? 5.894 -3.533 -20.250 1.00 75.44 113 ALA A CA 1
ATOM 897 C C . ALA A 1 113 ? 6.353 -2.816 -21.544 1.00 75.44 113 ALA A C 1
ATOM 899 O O . ALA A 1 113 ? 7.006 -3.454 -22.368 1.00 75.44 113 ALA A O 1
ATOM 900 N N . PRO A 1 114 ? 6.138 -1.493 -21.724 1.00 73.06 114 PRO A N 1
ATOM 901 C CA . PRO A 1 114 ? 6.647 -0.786 -22.902 1.00 73.06 114 PRO A CA 1
ATOM 902 C C . PRO A 1 114 ? 8.178 -0.720 -22.968 1.00 73.06 114 PRO A C 1
ATOM 904 O O . PRO A 1 114 ? 8.736 -0.562 -24.048 1.00 73.06 114 PRO A O 1
ATOM 907 N N . ILE A 1 115 ? 8.863 -0.788 -21.822 1.00 69.50 115 ILE A N 1
ATOM 908 C CA . ILE A 1 115 ? 10.329 -0.814 -21.756 1.00 69.50 115 ILE A CA 1
ATOM 909 C C . ILE A 1 115 ? 10.825 -2.214 -22.127 1.00 69.50 115 ILE A C 1
ATOM 911 O O . ILE A 1 115 ? 11.741 -2.318 -22.937 1.00 69.50 115 ILE A O 1
ATOM 915 N N . ASP A 1 116 ? 10.191 -3.266 -21.601 1.00 63.72 116 ASP A N 1
ATOM 916 C CA . ASP A 1 116 ? 10.515 -4.661 -21.926 1.00 63.72 116 ASP A CA 1
ATOM 917 C C . ASP A 1 116 ? 10.391 -4.920 -23.443 1.00 63.72 116 ASP A C 1
ATOM 919 O O . ASP A 1 116 ? 11.296 -5.490 -24.047 1.00 63.72 116 ASP A O 1
ATOM 923 N N . GLU A 1 117 ? 9.337 -4.409 -24.093 1.00 62.84 117 GLU A N 1
ATOM 924 C CA . GLU A 1 117 ? 9.151 -4.509 -25.553 1.00 62.84 117 GLU A CA 1
ATOM 925 C C . GLU A 1 117 ? 10.217 -3.747 -26.365 1.00 62.84 117 GLU A C 1
ATOM 927 O O . GLU A 1 117 ? 10.596 -4.169 -27.458 1.00 62.84 117 GLU A O 1
ATOM 932 N N . MET A 1 118 ? 10.732 -2.628 -25.846 1.00 60.44 118 MET A N 1
ATOM 933 C CA . MET A 1 118 ? 11.818 -1.875 -26.491 1.00 60.44 118 MET A CA 1
ATOM 934 C C . MET A 1 118 ? 13.189 -2.542 -26.316 1.00 60.44 118 MET A C 1
ATOM 936 O O . MET A 1 118 ? 14.120 -2.226 -27.057 1.00 60.44 118 MET A O 1
ATOM 940 N N . LEU A 1 119 ? 13.320 -3.451 -25.347 1.00 60.00 119 LEU A N 1
ATOM 941 C CA . LEU A 1 119 ? 14.551 -4.168 -25.014 1.00 60.00 119 LEU A CA 1
ATOM 942 C C . LEU A 1 119 ? 14.650 -5.553 -25.657 1.00 60.00 119 LEU A C 1
ATOM 944 O O . LEU A 1 119 ? 15.584 -6.288 -25.330 1.00 60.00 119 LEU A O 1
ATOM 948 N N . VAL A 1 120 ? 13.746 -5.884 -26.588 1.00 50.59 120 VAL A N 1
ATOM 949 C CA . VAL A 1 120 ? 13.712 -7.144 -27.352 1.00 50.59 120 VAL A CA 1
ATOM 950 C C . VAL A 1 120 ? 14.933 -7.257 -28.279 1.00 50.59 120 VAL A C 1
ATOM 952 O O . VAL A 1 120 ? 14.879 -7.073 -29.492 1.00 50.59 120 VAL A O 1
ATOM 955 N N . ALA A 1 121 ? 16.066 -7.543 -27.651 1.00 45.59 121 ALA A N 1
ATOM 956 C CA . ALA A 1 121 ? 16.980 -8.602 -28.034 1.00 45.59 121 ALA A CA 1
ATOM 957 C C . ALA A 1 121 ? 17.002 -9.666 -26.917 1.00 45.59 121 ALA A C 1
ATOM 959 O O . ALA A 1 121 ? 16.915 -10.843 -27.233 1.00 45.59 121 ALA A O 1
ATOM 960 N N . ASN A 1 122 ? 16.951 -9.293 -25.627 1.00 45.09 122 ASN A N 1
ATOM 961 C CA . ASN A 1 122 ? 16.895 -10.274 -24.535 1.00 45.09 122 ASN A CA 1
ATOM 962 C C . ASN A 1 122 ? 15.518 -10.401 -23.909 1.00 45.09 122 ASN A C 1
ATOM 964 O O . ASN A 1 122 ? 14.893 -9.415 -23.524 1.00 45.09 122 ASN A O 1
ATOM 968 N N . GLU A 1 123 ? 15.084 -11.645 -23.767 1.00 39.56 123 GLU A N 1
ATOM 969 C CA . GLU A 1 123 ? 13.858 -12.039 -23.092 1.00 39.56 123 GLU A CA 1
ATOM 970 C C . GLU A 1 123 ? 13.994 -11.776 -21.583 1.00 39.56 123 GLU A C 1
ATOM 972 O O . GLU A 1 123 ? 14.397 -12.635 -20.798 1.00 39.56 123 GLU A O 1
ATOM 977 N N . ILE A 1 124 ? 13.674 -10.555 -21.150 1.00 44.16 124 ILE A N 1
ATOM 978 C CA . ILE A 1 124 ? 13.580 -10.231 -19.726 1.00 44.16 124 ILE A CA 1
ATOM 979 C C . ILE A 1 124 ? 12.315 -10.897 -19.183 1.00 44.16 124 ILE A C 1
ATOM 981 O O . ILE A 1 124 ? 11.217 -10.348 -19.237 1.00 44.16 124 ILE A O 1
ATOM 985 N N . PHE A 1 125 ? 12.459 -12.109 -18.650 1.00 33.03 125 PHE A N 1
ATOM 986 C CA . PHE A 1 125 ? 11.382 -12.788 -17.936 1.00 33.03 125 PHE A CA 1
ATOM 987 C C . PHE A 1 125 ? 11.127 -12.101 -16.590 1.00 33.03 125 PHE A C 1
ATOM 989 O O . PHE A 1 125 ? 11.707 -12.449 -15.559 1.00 33.03 125 PHE A O 1
ATOM 996 N N . VAL A 1 126 ? 10.215 -11.130 -16.574 1.00 42.97 126 VAL A N 1
ATOM 997 C CA . VAL A 1 126 ? 9.656 -10.600 -15.328 1.00 42.97 126 VAL A CA 1
ATOM 998 C C . VAL A 1 126 ? 8.570 -11.561 -14.850 1.00 42.97 126 VAL A C 1
ATOM 1000 O O . VAL A 1 126 ? 7.434 -11.542 -15.325 1.00 42.97 126 VAL A O 1
ATOM 1003 N N . SER A 1 127 ? 8.905 -12.430 -13.891 1.00 38.44 127 SER A N 1
ATOM 1004 C CA . SER A 1 127 ? 7.908 -13.281 -13.241 1.00 38.44 127 SER A CA 1
ATOM 1005 C C . SER A 1 127 ? 6.978 -12.416 -12.383 1.00 38.44 127 SER A C 1
ATOM 1007 O O . SER A 1 127 ? 7.278 -12.102 -11.227 1.00 38.44 127 SER A O 1
ATOM 1009 N N . LEU A 1 128 ? 5.824 -12.039 -12.930 1.00 46.25 128 LEU A N 1
ATOM 1010 C CA . LEU A 1 128 ? 4.694 -11.544 -12.147 1.00 46.25 128 LEU A CA 1
ATOM 1011 C C . LEU A 1 128 ? 4.134 -12.714 -11.332 1.00 46.25 128 LEU A C 1
ATOM 1013 O O . LEU A 1 128 ? 3.153 -13.353 -11.709 1.00 46.25 128 LEU A O 1
ATOM 1017 N N . ASN A 1 129 ? 4.775 -13.009 -10.200 1.00 51.28 129 ASN A N 1
ATOM 1018 C CA . ASN A 1 129 ? 4.232 -13.927 -9.209 1.00 51.28 129 ASN A CA 1
ATOM 1019 C C . ASN A 1 129 ? 3.003 -13.265 -8.582 1.00 51.28 129 ASN A C 1
ATOM 1021 O O . ASN A 1 129 ? 3.085 -12.521 -7.599 1.00 51.28 129 ASN A O 1
ATOM 1025 N N . PHE A 1 130 ? 1.843 -13.513 -9.191 1.00 52.69 130 PHE A N 1
ATOM 1026 C CA . PHE A 1 130 ? 0.554 -13.193 -8.605 1.00 52.69 130 PHE A CA 1
ATOM 1027 C C . PHE A 1 130 ? 0.334 -14.146 -7.435 1.00 52.69 130 PHE A C 1
ATOM 1029 O O . PHE A 1 130 ? -0.269 -15.204 -7.575 1.00 52.69 130 PHE A O 1
ATOM 1036 N N . GLU A 1 131 ? 0.897 -13.801 -6.282 1.00 63.34 131 GLU A N 1
ATOM 1037 C CA . GLU A 1 131 ? 0.714 -14.569 -5.065 1.00 63.34 131 GLU A CA 1
ATOM 1038 C C . GLU A 1 131 ? -0.653 -14.193 -4.468 1.00 63.34 131 GLU A C 1
ATOM 1040 O O . GLU A 1 131 ? -0.809 -13.097 -3.916 1.00 63.34 131 GLU A O 1
ATOM 1045 N N . PRO A 1 132 ? -1.679 -15.064 -4.564 1.00 66.38 132 PRO A N 1
ATOM 1046 C CA . PRO A 1 132 ? -3.022 -14.747 -4.075 1.00 66.38 132 PRO A CA 1
ATOM 1047 C C . PRO A 1 132 ? -3.049 -14.540 -2.554 1.00 66.38 132 PRO A C 1
ATOM 1049 O O . PRO A 1 132 ? -4.017 -13.994 -2.023 1.00 66.38 132 PRO A O 1
ATOM 1052 N N . GLY A 1 133 ? -1.976 -14.930 -1.854 1.00 73.88 133 GLY A N 1
ATOM 1053 C CA . GLY A 1 133 ? -1.803 -14.761 -0.418 1.00 73.88 133 GLY A CA 1
ATOM 1054 C C . GLY A 1 133 ? -2.092 -13.336 0.044 1.00 73.88 133 GLY A C 1
ATOM 1055 O O . GLY A 1 133 ? -2.903 -13.157 0.949 1.00 73.88 133 GLY A O 1
ATOM 1056 N N . SER A 1 134 ? -1.536 -12.304 -0.604 1.00 72.56 134 SER A N 1
ATOM 1057 C CA . SER A 1 134 ? -1.757 -10.912 -0.174 1.00 72.56 134 SER A CA 1
ATOM 1058 C C . SER A 1 134 ? -3.225 -10.489 -0.270 1.00 72.56 134 SER A C 1
ATOM 1060 O O . SER A 1 134 ? -3.730 -9.803 0.618 1.00 72.56 134 SER A O 1
ATOM 1062 N N . PHE A 1 135 ? -3.935 -10.938 -1.307 1.00 81.00 135 PHE A N 1
ATOM 1063 C CA . PHE A 1 135 ? -5.363 -10.668 -1.473 1.00 81.00 135 PHE A CA 1
ATOM 1064 C C . PHE A 1 135 ? -6.196 -11.356 -0.383 1.00 81.00 135 PHE A C 1
ATOM 1066 O O . PHE A 1 135 ? -7.051 -10.723 0.239 1.00 81.00 135 PHE A O 1
ATOM 1073 N N . VAL A 1 136 ? -5.893 -12.625 -0.089 1.00 85.50 136 VAL A N 1
ATOM 1074 C CA . VAL A 1 136 ? -6.545 -13.389 0.984 1.00 85.50 136 VAL A CA 1
ATOM 1075 C C . VAL A 1 136 ? -6.278 -12.752 2.352 1.00 85.50 136 VAL A C 1
ATOM 1077 O O . VAL A 1 136 ? -7.218 -12.563 3.122 1.00 85.50 136 VAL A O 1
ATOM 1080 N N . TYR A 1 137 ? -5.041 -12.342 2.648 1.00 85.19 137 TYR A N 1
ATOM 1081 C CA . TYR A 1 137 ? -4.708 -11.642 3.895 1.00 85.19 137 TYR A CA 1
ATOM 1082 C C . TYR A 1 137 ? -5.460 -10.317 4.036 1.00 85.19 137 TYR A C 1
ATOM 1084 O O . TYR A 1 137 ? -5.987 -10.020 5.109 1.00 85.19 137 TYR A O 1
ATOM 1092 N N . GLY A 1 138 ? -5.552 -9.537 2.956 1.00 85.38 138 GLY A N 1
ATOM 1093 C CA . GLY A 1 138 ? -6.325 -8.299 2.936 1.00 85.38 138 GLY A CA 1
ATOM 1094 C C . GLY A 1 138 ? -7.809 -8.538 3.225 1.00 85.38 138 GLY A C 1
ATOM 1095 O O . GLY A 1 138 ? -8.387 -7.856 4.071 1.00 85.38 138 GLY A O 1
ATOM 1096 N N . LEU A 1 139 ? -8.416 -9.550 2.598 1.00 88.50 139 LEU A N 1
ATOM 1097 C CA . LEU A 1 139 ? -9.810 -9.929 2.850 1.00 88.50 139 LEU A CA 1
ATOM 1098 C C . LEU A 1 139 ? -10.042 -10.422 4.279 1.00 88.50 139 LEU A C 1
ATOM 1100 O O . LEU A 1 139 ? -11.018 -10.016 4.906 1.00 88.50 139 LEU A O 1
ATOM 1104 N N . LEU A 1 140 ? -9.146 -11.251 4.817 1.00 90.75 140 LEU A N 1
ATOM 1105 C CA . LEU A 1 140 ? -9.231 -11.723 6.200 1.00 90.75 140 LEU A CA 1
ATOM 1106 C C . LEU A 1 140 ? -9.155 -10.558 7.190 1.00 90.75 140 LEU A C 1
ATOM 1108 O O . LEU A 1 140 ? -9.965 -10.475 8.113 1.00 90.75 140 LEU A O 1
ATOM 1112 N N . LEU A 1 141 ? -8.228 -9.621 6.972 1.00 91.19 141 LEU A N 1
ATOM 1113 C CA . LEU A 1 141 ? -8.104 -8.426 7.803 1.00 91.19 141 LEU A CA 1
ATOM 1114 C C . LEU A 1 141 ? -9.353 -7.539 7.707 1.00 91.19 141 LEU A C 1
ATOM 1116 O O . LEU A 1 141 ? -9.806 -6.990 8.713 1.00 91.19 141 LEU A O 1
ATOM 1120 N N . PHE A 1 142 ? -9.937 -7.423 6.513 1.00 91.19 142 PHE A N 1
ATOM 1121 C CA . PHE A 1 142 ? -11.179 -6.686 6.303 1.00 91.19 142 PHE A CA 1
ATOM 1122 C C . PHE A 1 142 ? -12.362 -7.344 7.024 1.00 91.19 142 PHE A C 1
ATOM 1124 O O . PHE A 1 142 ? -13.119 -6.659 7.714 1.00 91.19 142 PHE A O 1
ATOM 1131 N N . ALA A 1 143 ? -12.499 -8.666 6.908 1.00 89.69 143 ALA A N 1
ATOM 1132 C CA . ALA A 1 143 ? -13.532 -9.439 7.588 1.00 89.69 143 ALA A CA 1
ATOM 1133 C C . ALA A 1 143 ? -13.410 -9.302 9.111 1.00 89.69 143 ALA A C 1
ATOM 1135 O O . ALA A 1 143 ? -14.400 -9.020 9.784 1.00 89.69 143 ALA A O 1
ATOM 1136 N N . LEU A 1 144 ? -12.191 -9.393 9.652 1.00 90.81 144 LEU A N 1
ATOM 1137 C CA . LEU A 1 144 ? -11.926 -9.167 11.072 1.00 90.81 144 LEU A CA 1
ATOM 1138 C C . LEU A 1 144 ? -12.353 -7.757 11.509 1.00 90.81 144 LEU A C 1
ATOM 1140 O O . LEU A 1 144 ? -13.017 -7.592 12.531 1.00 90.81 144 LEU A O 1
ATOM 1144 N N . ALA A 1 145 ? -12.028 -6.736 10.713 1.00 90.75 145 ALA A N 1
ATOM 1145 C CA . ALA A 1 145 ? -12.448 -5.368 10.991 1.00 90.75 145 ALA A CA 1
ATOM 1146 C C . ALA A 1 145 ? -13.980 -5.209 10.972 1.00 90.75 145 ALA A C 1
ATOM 1148 O O . ALA A 1 145 ? -14.526 -4.476 11.793 1.00 90.75 145 ALA A O 1
ATOM 1149 N N . ALA A 1 146 ? -14.683 -5.900 10.071 1.00 87.25 146 ALA A N 1
ATOM 1150 C CA . ALA A 1 146 ? -16.146 -5.903 10.026 1.00 87.25 146 ALA A CA 1
ATOM 1151 C C . ALA A 1 146 ? -16.766 -6.602 11.250 1.00 87.25 146 ALA A C 1
ATOM 1153 O O . ALA A 1 146 ? -17.730 -6.098 11.824 1.00 87.25 146 ALA A O 1
ATOM 1154 N N . VAL A 1 147 ? -16.181 -7.713 11.705 1.00 89.25 147 VAL A N 1
ATOM 1155 C CA . VAL A 1 147 ? -16.602 -8.385 12.946 1.00 89.25 147 VAL A CA 1
ATOM 1156 C C . VAL A 1 147 ? -16.417 -7.461 14.152 1.00 89.25 147 VAL A C 1
ATOM 1158 O O . VAL A 1 147 ? -17.320 -7.345 14.980 1.00 89.25 147 VAL A O 1
ATOM 1161 N N . PHE A 1 148 ? -15.289 -6.749 14.238 1.00 88.56 148 PHE A N 1
ATOM 1162 C CA . PHE A 1 148 ? -15.059 -5.776 15.310 1.00 88.56 148 PHE A CA 1
ATOM 1163 C C . PHE A 1 148 ? -16.038 -4.605 15.282 1.00 88.56 148 PHE A C 1
ATOM 1165 O O . PHE A 1 148 ? -16.431 -4.132 16.345 1.00 88.56 148 PHE A O 1
ATOM 1172 N N . GLU A 1 149 ? -16.451 -4.147 14.099 1.00 88.25 149 GLU A N 1
ATOM 1173 C CA . GLU A 1 149 ? -17.502 -3.134 13.962 1.00 88.25 149 GLU A CA 1
ATOM 1174 C C . GLU A 1 149 ? -18.809 -3.620 14.578 1.00 88.25 149 GLU A C 1
ATOM 1176 O O . GLU A 1 149 ? -19.334 -2.980 15.486 1.00 88.25 149 GLU A O 1
ATOM 1181 N N . LYS A 1 150 ? -19.271 -4.810 14.175 1.00 87.38 150 LYS A N 1
ATOM 1182 C CA . LYS A 1 150 ? -20.533 -5.348 14.680 1.00 87.38 150 LYS A CA 1
ATOM 1183 C C . LYS A 1 150 ? -20.493 -5.616 16.187 1.00 87.38 150 LYS A C 1
ATOM 1185 O O . LYS A 1 150 ? -21.474 -5.354 16.880 1.00 87.38 150 LYS A O 1
ATOM 1190 N N . GLY A 1 151 ? -19.360 -6.101 16.700 1.00 84.69 151 GLY A N 1
ATOM 1191 C CA . GLY A 1 151 ? -19.150 -6.293 18.136 1.00 84.69 151 GLY A CA 1
ATOM 1192 C C . GLY A 1 151 ? -19.151 -4.978 18.921 1.00 84.69 151 GLY A C 1
ATOM 1193 O O . GLY A 1 151 ? -19.726 -4.912 20.006 1.00 84.69 151 GLY A O 1
ATOM 1194 N N . HIS A 1 152 ? -18.552 -3.920 18.367 1.00 86.62 152 HIS A N 1
ATOM 1195 C CA . HIS A 1 152 ? -18.570 -2.593 18.977 1.00 86.62 152 HIS A CA 1
ATOM 1196 C C . HIS A 1 152 ? -19.988 -2.020 19.046 1.00 86.62 152 HIS A C 1
ATOM 1198 O O . HIS A 1 152 ? -20.383 -1.531 20.103 1.00 86.62 152 HIS A O 1
ATOM 1204 N N . ASP A 1 153 ? -20.755 -2.120 17.959 1.00 85.81 153 ASP A N 1
ATOM 1205 C CA . ASP A 1 153 ? -22.131 -1.618 17.895 1.00 85.81 153 ASP A CA 1
ATOM 1206 C C . ASP A 1 153 ? -23.022 -2.308 18.936 1.00 85.81 153 ASP A C 1
ATOM 1208 O O . ASP A 1 153 ? -23.707 -1.642 19.710 1.00 85.81 153 ASP A O 1
ATOM 1212 N N . MET A 1 154 ? -22.933 -3.638 19.032 1.00 85.81 154 MET A N 1
ATOM 1213 C CA . MET A 1 154 ? -23.702 -4.423 20.002 1.00 85.81 154 MET A CA 1
ATOM 1214 C C . MET A 1 154 ? -23.335 -4.077 21.454 1.00 85.81 154 MET A C 1
ATOM 1216 O O . MET A 1 154 ? -24.208 -3.984 22.314 1.00 85.81 154 MET A O 1
ATOM 1220 N N . TYR A 1 155 ? -22.050 -3.839 21.738 1.00 84.81 155 TYR A N 1
ATOM 1221 C CA . TYR A 1 155 ? -21.603 -3.387 23.058 1.00 84.81 155 TYR A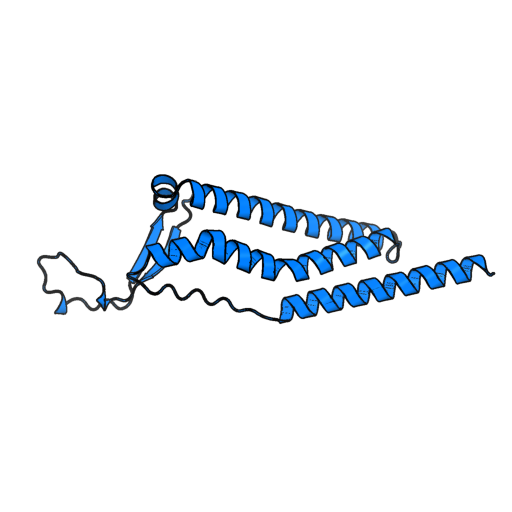 CA 1
ATOM 1222 C C . TYR A 1 155 ? -22.157 -1.999 23.419 1.00 84.81 155 TYR A C 1
ATOM 1224 O O . TYR A 1 155 ? -22.530 -1.767 24.570 1.00 84.81 155 TYR A O 1
ATOM 1232 N N . GLN A 1 156 ? -22.225 -1.072 22.456 1.00 82.06 156 GLN A N 1
ATOM 1233 C CA . GLN A 1 156 ? -22.841 0.238 22.694 1.00 82.06 156 GLN A CA 1
ATOM 1234 C C . GLN A 1 156 ? -24.350 0.117 22.931 1.00 82.06 156 GLN A C 1
ATOM 1236 O O . GLN A 1 156 ? -24.852 0.762 23.847 1.00 82.06 156 GLN A O 1
ATOM 1241 N N . GLU A 1 157 ? -25.057 -0.723 22.168 1.00 80.88 157 GLU A N 1
ATOM 1242 C CA . GLU A 1 157 ? -26.493 -0.974 22.371 1.00 80.88 157 GLU A CA 1
ATOM 1243 C C . GLU A 1 157 ? -26.782 -1.523 23.772 1.00 80.88 157 GLU A C 1
ATOM 1245 O O . GLU A 1 157 ? -27.602 -0.956 24.490 1.00 80.88 157 GLU A O 1
ATOM 1250 N N . LEU A 1 158 ? -26.052 -2.558 24.202 1.00 79.94 158 LEU A N 1
ATOM 1251 C CA . LEU A 1 158 ? -26.186 -3.147 25.540 1.00 79.94 158 LEU A CA 1
ATOM 1252 C C . LEU A 1 158 ? -25.992 -2.120 26.662 1.00 79.94 158 LEU A C 1
ATOM 1254 O O . LEU A 1 158 ? -26.683 -2.172 27.677 1.00 79.94 158 LEU A O 1
ATOM 1258 N N . LYS A 1 159 ? -25.078 -1.164 26.473 1.00 80.06 159 LYS A N 1
ATOM 1259 C CA . LYS A 1 159 ? -24.825 -0.085 27.435 1.00 80.06 159 LYS A CA 1
ATOM 1260 C C . LYS A 1 159 ? -25.956 0.954 27.496 1.00 80.06 159 LYS A C 1
ATOM 1262 O O . LYS A 1 159 ? -26.043 1.673 28.481 1.00 80.06 159 LYS A O 1
ATOM 1267 N N . LEU A 1 160 ? -26.775 1.075 26.451 1.00 70.56 160 LEU A N 1
ATOM 1268 C CA . LEU A 1 160 ? -27.906 2.010 26.396 1.00 70.56 160 LEU A CA 1
ATOM 1269 C C . LEU A 1 160 ? -29.208 1.398 26.934 1.00 70.56 160 LEU A C 1
ATOM 1271 O O . LEU A 1 160 ? -30.142 2.135 27.239 1.00 70.56 160 LEU A O 1
ATOM 1275 N N . THR A 1 161 ? -29.284 0.068 27.020 1.00 73.50 161 THR A N 1
ATOM 1276 C CA . THR A 1 161 ? -30.472 -0.673 27.477 1.00 73.50 161 THR A CA 1
ATOM 1277 C C . THR A 1 161 ? -30.480 -1.028 28.966 1.00 73.50 161 THR A C 1
ATOM 1279 O O . THR A 1 161 ? -31.507 -1.495 29.456 1.00 73.50 161 THR A O 1
ATOM 1282 N N . VAL A 1 162 ? -29.361 -0.838 29.672 1.00 53.12 162 VAL A N 1
ATOM 1283 C CA . VAL A 1 162 ? -29.215 -1.043 31.128 1.00 53.12 162 VAL A CA 1
ATOM 1284 C C . VAL A 1 162 ? -29.066 0.309 31.808 1.00 53.12 162 VAL A C 1
ATOM 1286 O O . VAL A 1 162 ? -29.711 0.505 32.860 1.00 53.12 162 VAL A O 1
#

Secondary structure (DSSP, 8-state):
----EEEEEE-GGG----SSS-GGG---S-EEEEEEHHHHHHH-HHHHHHHHHHHHHHHHHHHHHHHHHHHHHHHHTTT--S-HHHHHHHHHHHHHHHHHHHHHHHHIIIIIHHHHHHTTTS---------THHHHHHHHHHHHHHHHHHHHHHHHHHHHH-

pLDDT: mean 73.55, std 17.35, range [33.03, 93.94]

Foldseek 3Di:
DDWPWDKFKDDPVLDDDPDPDDPVVDDDPTDIDTDTLVVCCVPPVPLSVLVVVLVVVVVVLVVLLVVLVVVLVVCVVVVNNLDPSNLVSLLSNLVSLQCVLVSVVVNCVPRVVVVCVVVPVDNRPPPPPPPCVSNVVSVVSNVVSVVSVVVSVVVVVVVVVD